Protein AF-A0A632U618-F1 (afdb_monomer_lite)

Foldseek 3Di:
DWDFPDWDADPQAIWTQTPVRDIDGDGPNVVVVVVVVVCPVVVVVVVVVVVVVVVVVVVQPPVNVVVVVD

Organism: NCBI:txid59203

Radius of gyration: 22.04 Å; chains: 1; bounding box: 46×40×44 Å

Structure (mmCIF, N/CA/C/O backbone):
data_AF-A0A632U618-F1
#
_entry.id   AF-A0A632U618-F1
#
loop_
_atom_site.group_PDB
_atom_site.id
_atom_site.type_symbol
_atom_site.label_atom_id
_atom_site.label_alt_id
_atom_site.label_comp_id
_atom_site.label_asym_id
_atom_site.label_entity_id
_atom_site.label_seq_id
_atom_site.pdbx_PDB_ins_code
_atom_site.Cartn_x
_atom_site.Cartn_y
_atom_site.Cartn_z
_atom_site.occupancy
_atom_site.B_iso_or_equiv
_atom_site.auth_seq_id
_atom_site.auth_comp_id
_atom_site.auth_asym_id
_atom_site.auth_atom_id
_atom_site.pdbx_PDB_model_num
ATOM 1 N N . THR A 1 1 ? -16.704 -5.214 5.867 1.00 74.50 1 THR A N 1
ATOM 2 C CA . THR A 1 1 ? -15.266 -5.494 5.707 1.00 74.50 1 THR A CA 1
ATOM 3 C C . THR A 1 1 ? -15.087 -6.168 4.375 1.00 74.50 1 THR A C 1
ATOM 5 O O . THR A 1 1 ? -15.859 -7.069 4.090 1.00 74.50 1 THR A O 1
ATOM 8 N N . CYS A 1 2 ? -14.170 -5.679 3.549 1.00 76.62 2 CYS A N 1
ATOM 9 C CA . CYS A 1 2 ? -13.853 -6.269 2.253 1.00 76.62 2 CYS A CA 1
ATOM 10 C C . CYS A 1 2 ? -12.535 -7.031 2.422 1.00 76.62 2 CYS A C 1
ATOM 12 O O . CYS A 1 2 ? -11.556 -6.424 2.858 1.00 76.62 2 CYS A O 1
ATOM 14 N N . ILE A 1 3 ? -12.546 -8.344 2.192 1.00 89.31 3 ILE A N 1
ATOM 15 C CA . ILE A 1 3 ? -11.390 -9.225 2.390 1.00 89.31 3 ILE A CA 1
ATOM 16 C C . ILE A 1 3 ? -10.989 -9.764 1.020 1.00 89.31 3 ILE A C 1
ATOM 18 O O . ILE A 1 3 ? -11.811 -10.362 0.323 1.00 89.31 3 ILE A O 1
ATOM 22 N N . ALA A 1 4 ? -9.740 -9.506 0.636 1.00 89.94 4 ALA A N 1
ATOM 23 C CA . ALA A 1 4 ? -9.150 -10.082 -0.562 1.00 89.94 4 ALA A CA 1
ATOM 24 C C . ALA A 1 4 ? -8.675 -11.510 -0.262 1.00 89.94 4 ALA A C 1
ATOM 26 O O . ALA A 1 4 ? -8.020 -11.743 0.755 1.00 89.94 4 ALA A O 1
ATOM 27 N N . THR A 1 5 ? -9.021 -12.445 -1.139 1.00 94.12 5 THR A N 1
ATOM 28 C CA . THR A 1 5 ? -8.668 -13.868 -1.053 1.00 94.12 5 THR A CA 1
ATOM 29 C C . THR A 1 5 ? -7.490 -14.229 -1.935 1.00 94.12 5 THR A C 1
ATOM 31 O O . THR A 1 5 ? -6.741 -15.140 -1.592 1.00 94.12 5 THR A O 1
ATOM 34 N N . ASP A 1 6 ? -7.329 -13.520 -3.052 1.00 92.50 6 ASP A N 1
ATOM 35 C CA . ASP A 1 6 ? -6.267 -13.765 -4.018 1.00 92.50 6 ASP A CA 1
ATOM 36 C C . ASP A 1 6 ? -5.857 -12.472 -4.736 1.00 92.50 6 ASP A C 1
ATOM 38 O O . ASP A 1 6 ? -6.586 -11.471 -4.731 1.00 92.50 6 ASP A O 1
ATOM 42 N N . MET A 1 7 ? -4.676 -12.494 -5.344 1.00 90.62 7 MET A N 1
ATOM 43 C CA . MET A 1 7 ? -4.078 -11.362 -6.035 1.00 90.62 7 MET A CA 1
ATOM 44 C C . MET A 1 7 ? -3.327 -11.822 -7.288 1.00 90.62 7 MET A C 1
ATOM 46 O O . MET A 1 7 ? -2.443 -12.670 -7.217 1.00 90.62 7 MET A O 1
ATOM 50 N N . GLU A 1 8 ? -3.621 -11.184 -8.419 1.00 90.06 8 GLU A N 1
ATOM 51 C CA . GLU A 1 8 ? -2.936 -11.390 -9.695 1.00 90.06 8 GLU A CA 1
ATOM 52 C C . GLU A 1 8 ? -2.264 -10.084 -10.140 1.00 90.06 8 GLU A C 1
ATOM 54 O O . GLU A 1 8 ? -2.902 -9.031 -10.208 1.00 90.06 8 GLU A O 1
ATOM 59 N N . GLU A 1 9 ? -0.966 -10.144 -10.433 1.00 86.38 9 GLU A N 1
ATOM 60 C CA . GLU A 1 9 ? -0.190 -9.013 -10.946 1.00 86.38 9 GLU A CA 1
ATOM 61 C C . GLU A 1 9 ? -0.051 -9.106 -12.472 1.00 86.38 9 GLU A C 1
ATOM 63 O O . GLU A 1 9 ? 0.174 -10.181 -13.028 1.00 86.38 9 GLU A O 1
ATOM 68 N N . SER A 1 10 ? -0.187 -7.970 -13.152 1.00 80.62 10 SER A N 1
ATOM 69 C CA . SER A 1 10 ? -0.078 -7.841 -14.607 1.00 80.62 10 SER A CA 1
ATOM 70 C C . SER A 1 10 ? 0.633 -6.538 -14.980 1.00 80.62 10 SER A C 1
ATOM 72 O O . SER A 1 10 ? 0.780 -5.648 -14.142 1.00 80.62 10 SER A O 1
ATOM 74 N N . GLU A 1 11 ? 1.021 -6.386 -16.250 1.00 75.44 11 GLU A N 1
ATOM 75 C CA . GLU A 1 11 ? 1.639 -5.142 -16.745 1.00 75.44 11 GLU A CA 1
ATOM 76 C C . GLU A 1 11 ? 0.751 -3.899 -16.524 1.00 75.44 11 GLU A C 1
ATOM 78 O O . GLU A 1 11 ? 1.269 -2.801 -16.337 1.00 75.44 11 GLU A O 1
ATOM 83 N N . ASP A 1 12 ? -0.574 -4.071 -16.467 1.00 74.94 12 ASP A N 1
ATOM 84 C CA . ASP A 1 12 ? -1.545 -2.986 -16.275 1.00 74.94 12 ASP A CA 1
ATOM 85 C C . ASP A 1 12 ? -1.842 -2.667 -14.790 1.00 74.94 12 ASP A C 1
ATOM 87 O O . ASP A 1 12 ? -2.616 -1.749 -14.491 1.00 74.94 12 ASP A O 1
ATOM 91 N N . GLY A 1 13 ? -1.250 -3.412 -13.845 1.00 85.06 13 GLY A N 1
ATOM 92 C CA . GLY A 1 13 ? -1.439 -3.253 -12.399 1.00 85.06 13 GLY A CA 1
ATOM 93 C C . GLY A 1 13 ? -1.835 -4.545 -11.674 1.00 85.06 13 GLY A C 1
ATOM 94 O O . GLY A 1 13 ? -1.554 -5.649 -12.139 1.00 85.06 13 GLY A O 1
ATOM 95 N N . ILE A 1 14 ? -2.498 -4.409 -10.522 1.00 90.88 14 ILE A N 1
ATOM 96 C CA . ILE A 1 14 ? -2.935 -5.534 -9.680 1.00 90.88 14 ILE A CA 1
ATOM 97 C C . ILE A 1 14 ? -4.435 -5.757 -9.798 1.00 90.88 14 ILE A C 1
ATOM 99 O O . ILE A 1 14 ? -5.225 -4.824 -9.664 1.00 90.88 14 ILE A O 1
ATOM 103 N N . LYS A 1 15 ? -4.841 -7.018 -9.900 1.00 92.06 15 LYS A N 1
ATOM 104 C CA . LYS A 1 15 ? -6.213 -7.462 -9.689 1.00 92.06 15 LYS A CA 1
ATOM 105 C C . LYS A 1 15 ? -6.336 -8.206 -8.358 1.00 92.06 15 LYS A C 1
ATOM 107 O O . LYS A 1 15 ? -5.629 -9.174 -8.115 1.00 92.06 15 LYS A O 1
ATOM 112 N N . LEU A 1 16 ? -7.255 -7.762 -7.508 1.00 92.75 16 LEU A N 1
ATOM 113 C CA . LEU A 1 16 ? -7.612 -8.410 -6.248 1.00 92.75 16 LEU A CA 1
ATOM 114 C C . LEU A 1 16 ? -8.916 -9.180 -6.427 1.00 92.75 16 LEU A C 1
ATOM 116 O O . LEU A 1 16 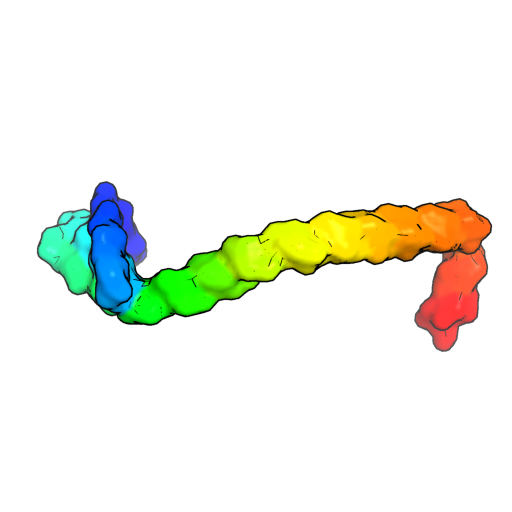? -9.898 -8.611 -6.909 1.00 92.75 16 LEU A O 1
ATOM 120 N N . MET A 1 17 ? -8.935 -10.438 -6.003 1.00 94.31 17 MET A N 1
ATOM 121 C CA . MET A 1 17 ? -10.143 -11.252 -5.901 1.00 94.31 17 MET A CA 1
ATOM 122 C C . MET A 1 17 ? -10.679 -11.168 -4.475 1.00 94.31 17 MET A C 1
ATOM 124 O O . MET A 1 17 ? -9.913 -11.242 -3.515 1.00 94.31 17 MET A O 1
ATOM 128 N N . LEU A 1 18 ? -11.985 -10.974 -4.331 1.00 94.06 18 LEU A N 1
ATOM 129 C CA . LEU A 1 18 ? -12.652 -10.836 -3.041 1.00 94.06 18 LEU A CA 1
ATOM 130 C C . LEU A 1 18 ? -13.351 -12.137 -2.645 1.00 94.06 18 LEU A C 1
ATOM 132 O O . LEU A 1 18 ? -13.735 -12.931 -3.499 1.00 94.06 18 LEU A O 1
ATOM 136 N N . GLU A 1 19 ? -13.609 -12.315 -1.346 1.00 92.62 19 GLU A N 1
ATOM 137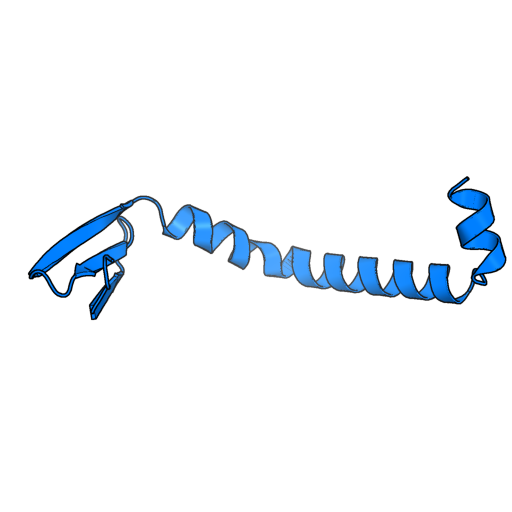 C CA . GLU A 1 19 ? -14.469 -13.409 -0.853 1.00 92.62 19 GLU A CA 1
ATOM 138 C C . GLU A 1 19 ? -15.884 -13.377 -1.457 1.00 92.62 19 GLU A C 1
ATOM 140 O O . GLU A 1 19 ? -16.574 -14.392 -1.461 1.00 92.62 19 GLU A O 1
ATOM 145 N N . SER A 1 20 ? -16.328 -12.218 -1.957 1.00 90.50 20 SER A N 1
ATOM 146 C CA . SER A 1 20 ? -17.624 -12.039 -2.618 1.00 90.50 20 SER A CA 1
ATOM 147 C C . SER A 1 20 ? -17.661 -12.521 -4.075 1.00 90.50 20 SER A C 1
ATOM 149 O O . SER A 1 20 ? -18.657 -12.275 -4.748 1.00 90.50 20 SER A O 1
ATOM 151 N N . ASP A 1 21 ? -16.593 -13.151 -4.575 1.00 86.81 21 ASP A N 1
ATOM 152 C CA . ASP A 1 21 ? -16.355 -13.457 -5.998 1.00 86.81 21 ASP A CA 1
ATOM 153 C C . ASP A 1 21 ? -16.270 -12.212 -6.907 1.00 86.81 21 ASP A C 1
ATOM 155 O O . ASP A 1 21 ? -16.193 -12.310 -8.134 1.00 86.81 21 ASP A O 1
ATOM 159 N N . GLU A 1 22 ? -16.246 -11.015 -6.318 1.00 92.06 22 GLU A N 1
ATOM 160 C CA . GLU A 1 22 ? -15.991 -9.765 -7.026 1.00 92.06 22 GLU A CA 1
ATOM 161 C C . GLU A 1 22 ? -14.485 -9.533 -7.194 1.00 92.06 22 GLU A C 1
ATOM 163 O O . GLU A 1 22 ? -13.656 -10.087 -6.469 1.00 92.06 22 GLU A O 1
ATOM 168 N N . SER A 1 23 ? -14.118 -8.668 -8.142 1.00 91.19 23 SER A N 1
ATOM 169 C CA . SER A 1 23 ? -12.721 -8.297 -8.360 1.00 91.19 23 SER A CA 1
ATOM 170 C C . SER A 1 23 ? -12.526 -6.790 -8.434 1.00 91.19 23 SER A C 1
ATOM 172 O O . SER A 1 23 ? -13.310 -6.095 -9.084 1.00 91.19 23 SER A O 1
ATOM 174 N N . ILE A 1 24 ? -11.439 -6.302 -7.840 1.00 91.19 24 ILE A N 1
ATOM 175 C CA . ILE A 1 24 ? -11.011 -4.901 -7.899 1.00 91.19 24 ILE A CA 1
ATOM 176 C C . ILE A 1 24 ? -9.690 -4.829 -8.665 1.00 91.19 24 ILE A C 1
ATOM 178 O O . ILE A 1 24 ? -8.739 -5.516 -8.306 1.00 91.19 24 ILE A O 1
ATOM 182 N N . CYS A 1 25 ? -9.608 -3.970 -9.683 1.00 89.25 25 CYS A N 1
ATOM 183 C CA . CYS A 1 25 ? -8.355 -3.702 -10.392 1.00 89.25 25 CYS A CA 1
ATOM 184 C C . CYS A 1 25 ? -7.753 -2.364 -9.950 1.00 89.25 25 CYS A C 1
ATOM 186 O O . CYS A 1 25 ? -8.373 -1.311 -10.107 1.00 89.25 25 CYS A O 1
ATOM 188 N N . ILE A 1 26 ? -6.527 -2.416 -9.441 1.00 87.50 26 ILE A N 1
ATOM 189 C CA . ILE A 1 26 ? -5.685 -1.275 -9.094 1.00 87.50 26 ILE A CA 1
ATOM 190 C C . ILE A 1 26 ? -4.702 -1.064 -10.244 1.00 87.50 26 ILE A C 1
ATOM 192 O O . ILE A 1 26 ? -3.775 -1.850 -10.432 1.00 87.50 26 ILE A O 1
ATOM 196 N N . LYS A 1 27 ? -4.915 -0.001 -11.018 1.00 87.00 27 LYS A N 1
ATOM 197 C CA . LYS A 1 27 ? -4.022 0.388 -12.116 1.00 87.00 27 LYS A CA 1
ATOM 198 C C . LYS A 1 27 ? -2.779 1.101 -11.600 1.00 87.00 27 LYS A C 1
ATOM 200 O O . LYS A 1 27 ? -2.785 1.614 -10.482 1.00 87.00 27 LYS A O 1
ATOM 205 N N . ASP A 1 28 ? -1.737 1.129 -12.428 1.00 76.44 28 ASP A N 1
ATOM 206 C CA . ASP A 1 28 ? -0.486 1.858 -12.173 1.00 76.44 28 ASP A CA 1
ATOM 207 C C . ASP A 1 28 ? 0.216 1.448 -10.867 1.00 76.44 28 ASP A C 1
ATOM 209 O O . ASP A 1 28 ? 1.040 2.183 -10.328 1.00 76.44 28 ASP A O 1
ATOM 213 N N . TYR A 1 29 ? -0.073 0.251 -10.349 1.00 72.25 29 TYR A N 1
ATOM 214 C CA . TYR A 1 29 ? 0.554 -0.249 -9.127 1.00 72.25 29 TYR A CA 1
ATOM 215 C C . TYR A 1 29 ? 2.084 -0.301 -9.250 1.00 72.25 29 TYR A C 1
ATOM 217 O O . TYR A 1 29 ? 2.795 0.092 -8.325 1.00 72.25 29 TYR A O 1
ATOM 225 N N . GLY A 1 30 ? 2.587 -0.674 -10.432 1.00 65.12 30 GLY A N 1
ATOM 226 C CA . GLY A 1 30 ? 4.015 -0.663 -10.739 1.00 65.12 30 GLY A CA 1
ATOM 227 C C . GLY A 1 30 ? 4.671 0.709 -10.552 1.00 65.12 30 GLY A C 1
ATOM 228 O O . GLY A 1 30 ? 5.811 0.766 -10.118 1.00 65.12 30 GLY A O 1
ATOM 229 N N . TY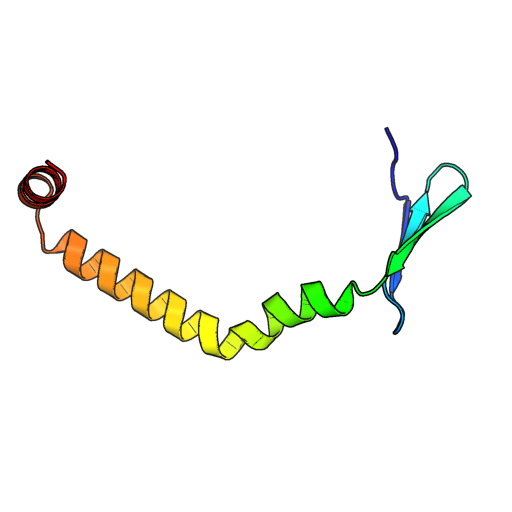R A 1 31 ? 3.964 1.825 -10.770 1.00 64.88 31 TYR A N 1
ATOM 230 C CA . TYR A 1 31 ? 4.505 3.170 -10.519 1.00 64.88 31 TYR A CA 1
ATOM 231 C C . TYR A 1 31 ? 4.796 3.407 -9.028 1.00 64.88 31 TYR A C 1
ATOM 233 O O . TYR A 1 31 ? 5.812 4.005 -8.674 1.00 64.88 31 TYR A O 1
ATOM 241 N N . TYR A 1 32 ? 3.935 2.897 -8.145 1.00 61.59 32 TYR A N 1
ATOM 242 C CA . TYR A 1 32 ? 4.138 2.987 -6.699 1.00 61.59 32 TYR A CA 1
ATOM 243 C C . TYR A 1 32 ? 5.248 2.047 -6.220 1.00 61.59 32 TYR A C 1
ATOM 245 O O . TYR A 1 32 ? 6.056 2.447 -5.385 1.00 61.59 32 TYR A O 1
ATOM 253 N N . VAL A 1 33 ? 5.344 0.843 -6.793 1.00 58.91 33 VAL A N 1
ATOM 254 C CA . VAL A 1 33 ? 6.414 -0.117 -6.473 1.00 58.91 33 VAL A CA 1
ATOM 255 C C . VAL A 1 33 ? 7.776 0.373 -6.958 1.00 58.91 33 VAL A C 1
ATOM 257 O O . VAL A 1 33 ? 8.741 0.341 -6.204 1.00 58.91 33 VAL A O 1
ATOM 260 N N . LEU A 1 34 ? 7.871 0.890 -8.186 1.00 53.94 34 LEU A N 1
ATOM 261 C CA . LEU A 1 34 ? 9.129 1.391 -8.750 1.00 53.94 34 LEU A CA 1
ATOM 262 C C . LEU A 1 34 ? 9.691 2.584 -7.964 1.00 53.94 34 LEU A C 1
ATOM 264 O O . LEU A 1 34 ? 10.905 2.762 -7.935 1.00 53.94 34 LEU A O 1
ATOM 268 N N . SER A 1 35 ? 8.849 3.338 -7.246 1.00 54.34 35 SER A N 1
ATOM 269 C CA . SER A 1 35 ? 9.324 4.372 -6.316 1.00 54.34 35 SER A CA 1
ATOM 270 C C . SER A 1 35 ? 10.121 3.808 -5.129 1.00 54.34 35 SER A C 1
ATOM 272 O O . SER A 1 35 ? 11.023 4.478 -4.632 1.00 54.34 35 SER A O 1
ATOM 274 N N . GLU A 1 36 ? 9.849 2.570 -4.702 1.00 51.59 36 GLU A N 1
ATOM 275 C CA . GLU A 1 36 ? 10.617 1.891 -3.651 1.00 51.59 36 GLU A CA 1
ATOM 276 C C . GLU A 1 36 ? 11.871 1.184 -4.191 1.00 51.59 36 GLU A C 1
ATOM 278 O O . GLU A 1 36 ? 12.842 1.036 -3.451 1.00 51.59 36 GLU A O 1
ATOM 283 N N . VAL A 1 37 ? 11.881 0.768 -5.464 1.00 52.09 37 VAL A N 1
ATOM 284 C CA . VAL A 1 37 ? 12.976 -0.029 -6.055 1.00 52.09 37 VAL A CA 1
ATOM 285 C C . VAL A 1 37 ? 14.076 0.847 -6.676 1.00 52.09 37 VAL A C 1
ATOM 287 O O . VAL A 1 37 ? 15.256 0.543 -6.517 1.00 52.09 37 VAL A O 1
ATOM 290 N N . ASP A 1 38 ? 13.741 2.002 -7.268 1.00 53.22 38 ASP A N 1
ATOM 291 C CA . ASP A 1 38 ? 14.748 2.998 -7.695 1.00 53.22 38 ASP A CA 1
ATOM 292 C C . ASP A 1 38 ? 15.467 3.670 -6.503 1.00 53.22 38 ASP A C 1
ATOM 294 O O . ASP A 1 38 ? 16.454 4.392 -6.670 1.00 53.22 38 ASP A O 1
ATOM 298 N N . CYS A 1 39 ? 15.016 3.394 -5.276 1.00 54.53 39 CYS A N 1
ATOM 299 C CA . CYS A 1 39 ? 15.654 3.845 -4.049 1.00 54.53 39 CYS A CA 1
ATOM 300 C C . CYS A 1 39 ? 16.849 2.989 -3.611 1.00 54.53 39 CYS A C 1
ATOM 302 O O . CYS A 1 39 ? 17.435 3.325 -2.593 1.00 54.53 39 CYS A O 1
ATOM 304 N N . ASP A 1 40 ? 17.277 1.922 -4.290 1.00 56.16 40 ASP A N 1
ATOM 305 C CA . ASP A 1 40 ? 18.429 1.145 -3.785 1.00 56.16 40 ASP A CA 1
ATOM 306 C C . ASP A 1 40 ? 19.735 1.973 -3.737 1.00 56.16 40 ASP A C 1
ATOM 308 O O . ASP A 1 40 ? 20.505 1.870 -2.776 1.00 56.16 40 ASP A O 1
ATOM 312 N N . LEU A 1 41 ? 19.938 2.894 -4.691 1.00 55.88 41 LEU A N 1
ATOM 313 C CA . LEU A 1 41 ? 21.033 3.882 -4.661 1.00 55.88 41 LEU A CA 1
ATOM 314 C C . LEU A 1 41 ? 20.794 5.006 -3.625 1.00 55.88 41 LEU A C 1
ATOM 316 O O . LEU A 1 41 ? 21.740 5.637 -3.143 1.00 55.88 41 LEU A O 1
ATOM 320 N N . ASP A 1 42 ? 19.533 5.253 -3.268 1.00 65.12 42 ASP A N 1
ATOM 321 C CA . ASP A 1 42 ? 19.114 6.241 -2.267 1.00 65.12 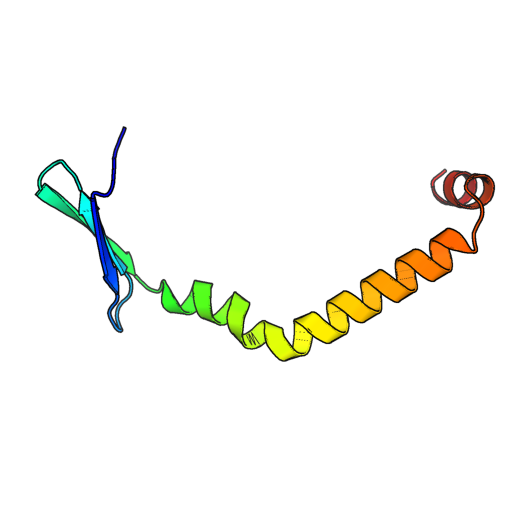42 ASP A CA 1
ATOM 322 C C . ASP A 1 42 ? 19.159 5.669 -0.837 1.00 65.12 42 ASP A C 1
ATOM 324 O O . ASP A 1 42 ? 19.477 6.368 0.120 1.00 65.12 42 ASP A O 1
ATOM 328 N N . ARG A 1 43 ? 18.963 4.358 -0.673 1.00 71.06 43 ARG A N 1
ATOM 329 C CA . ARG A 1 43 ? 18.885 3.650 0.606 1.00 71.06 43 ARG A CA 1
ATOM 330 C C . ARG A 1 43 ? 20.225 3.647 1.320 1.00 71.06 43 ARG A C 1
ATOM 332 O O . ARG A 1 43 ? 20.272 3.942 2.513 1.00 71.06 43 ARG A O 1
ATOM 339 N N . GLU A 1 44 ? 21.327 3.352 0.631 1.00 77.44 44 GLU A N 1
ATOM 340 C CA . GLU A 1 44 ? 22.658 3.442 1.249 1.00 77.44 44 GLU A CA 1
ATOM 341 C C . GLU A 1 44 ? 23.009 4.880 1.647 1.00 77.44 44 GLU A C 1
ATOM 343 O O . GLU A 1 44 ? 23.559 5.111 2.729 1.00 77.44 44 GLU A O 1
ATOM 348 N N . GLN A 1 45 ? 22.657 5.862 0.812 1.00 72.25 45 GLN A N 1
ATOM 349 C CA . GLN A 1 45 ? 22.875 7.279 1.112 1.00 72.25 45 GLN A CA 1
ATOM 350 C C . GLN A 1 45 ? 22.038 7.742 2.308 1.00 72.25 45 GLN A C 1
ATOM 352 O O . GLN A 1 45 ? 22.543 8.437 3.197 1.00 72.25 45 GLN A O 1
ATOM 357 N N . MET A 1 46 ? 20.790 7.296 2.383 1.00 78.31 46 MET A N 1
ATOM 358 C CA . MET A 1 46 ? 19.872 7.542 3.484 1.00 78.31 46 MET A CA 1
ATOM 359 C C . MET A 1 46 ? 20.395 6.917 4.785 1.00 78.31 46 MET A C 1
ATOM 361 O O . MET A 1 46 ? 20.525 7.608 5.798 1.00 78.31 46 MET A O 1
ATOM 365 N N . ILE A 1 47 ? 20.790 5.639 4.760 1.00 79.38 47 ILE A N 1
ATOM 366 C CA . ILE A 1 47 ? 21.374 4.935 5.913 1.00 79.38 47 ILE A CA 1
ATOM 367 C C . ILE A 1 47 ? 22.640 5.651 6.404 1.00 79.38 47 ILE A C 1
ATOM 369 O O . ILE A 1 47 ? 22.811 5.858 7.611 1.00 79.38 47 ILE A O 1
ATOM 373 N N . ASN A 1 48 ? 23.522 6.065 5.491 1.00 82.19 48 ASN A N 1
ATOM 374 C CA . ASN A 1 48 ? 24.742 6.790 5.843 1.00 82.19 48 ASN A CA 1
ATOM 375 C C . ASN A 1 48 ? 24.444 8.173 6.439 1.00 82.19 48 ASN A C 1
ATOM 377 O O . ASN A 1 48 ? 25.091 8.571 7.414 1.00 82.19 48 ASN A O 1
ATOM 381 N N . SER A 1 49 ? 23.429 8.868 5.925 1.00 79.88 49 SER A N 1
ATOM 382 C CA . SER A 1 49 ? 22.969 10.153 6.459 1.00 79.88 49 SER A CA 1
ATOM 383 C C . SER A 1 49 ? 22.432 10.014 7.886 1.00 79.88 49 SER A C 1
ATOM 385 O O . SER A 1 49 ? 22.853 10.757 8.776 1.00 79.88 49 SER A O 1
ATOM 387 N N . TYR A 1 50 ? 21.595 9.006 8.155 1.00 79.94 50 TYR A N 1
ATOM 388 C CA . TYR A 1 50 ? 21.090 8.732 9.505 1.00 79.94 50 TYR A CA 1
ATOM 389 C C . TYR A 1 50 ? 22.196 8.321 10.481 1.00 79.94 50 TYR A C 1
ATOM 391 O O . TYR A 1 50 ? 22.222 8.793 11.620 1.00 79.94 50 TYR A O 1
ATOM 399 N N . ARG A 1 51 ? 23.155 7.493 10.048 1.00 81.06 51 ARG A N 1
ATOM 400 C CA . ARG A 1 51 ? 24.302 7.094 10.882 1.00 81.06 51 ARG A CA 1
ATOM 401 C C . ARG A 1 51 ? 25.163 8.299 11.270 1.00 81.06 51 ARG A C 1
ATOM 403 O O . ARG A 1 51 ? 25.610 8.392 12.417 1.00 81.06 51 ARG A O 1
ATOM 410 N N . ARG A 1 52 ? 25.376 9.233 10.338 1.00 85.88 52 ARG A N 1
ATOM 411 C CA . ARG A 1 52 ? 26.109 10.478 10.591 1.00 85.88 52 ARG A CA 1
ATOM 412 C C . ARG A 1 52 ? 25.357 11.383 11.562 1.00 85.88 52 ARG A C 1
ATOM 414 O O . ARG A 1 52 ? 25.946 11.788 12.560 1.00 85.88 52 ARG A O 1
ATOM 421 N N . LEU A 1 53 ? 24.066 11.620 11.323 1.00 83.00 53 LEU A N 1
ATOM 422 C CA . LEU A 1 53 ? 23.204 12.400 12.213 1.00 83.00 53 LEU A CA 1
ATOM 423 C C . LEU A 1 53 ? 23.251 11.851 13.646 1.00 83.00 53 LEU A C 1
ATOM 425 O O . LEU A 1 53 ? 23.483 12.594 14.594 1.00 83.00 53 LEU A O 1
ATOM 429 N N . PHE A 1 54 ? 23.095 10.536 13.806 1.00 79.12 54 PHE A N 1
ATOM 430 C CA . PHE A 1 54 ? 23.116 9.896 15.119 1.00 79.12 54 PHE A CA 1
ATOM 431 C C . PHE A 1 54 ? 24.477 10.027 15.815 1.00 79.12 54 PHE A C 1
ATOM 433 O O . PHE A 1 54 ? 24.538 10.227 17.026 1.00 79.12 54 PHE A O 1
ATOM 440 N N . SER A 1 55 ? 25.573 9.954 15.058 1.00 80.25 55 SER A N 1
ATOM 441 C CA . SER A 1 55 ? 26.933 10.121 15.586 1.00 80.25 55 SER A CA 1
ATOM 442 C C . SER A 1 55 ? 27.201 11.562 16.028 1.00 80.25 55 SER A C 1
ATOM 444 O O . SER A 1 55 ? 27.783 11.792 17.088 1.00 80.25 55 SER A O 1
ATOM 446 N N . GLU A 1 56 ? 26.743 12.540 15.245 1.00 80.94 56 GLU A N 1
ATOM 447 C CA . GLU A 1 56 ? 26.833 13.961 15.587 1.00 80.94 56 GLU A CA 1
ATOM 448 C C . GLU A 1 56 ? 25.982 14.282 16.824 1.00 80.94 56 GLU A C 1
ATOM 450 O O . GLU A 1 56 ? 26.487 14.897 17.763 1.00 80.94 56 GLU A O 1
ATOM 455 N N . LEU A 1 57 ? 24.746 13.778 16.889 1.00 78.50 57 LEU A N 1
ATOM 456 C CA . LEU A 1 57 ? 23.868 13.912 18.055 1.00 78.50 57 LEU A CA 1
ATOM 457 C C . LEU A 1 57 ? 24.414 13.195 19.290 1.00 78.50 57 LEU A C 1
ATOM 459 O O . LEU A 1 57 ? 24.303 13.716 20.388 1.00 78.50 57 LEU A O 1
ATOM 463 N N . SER A 1 58 ? 25.049 12.034 19.140 1.00 74.88 58 SER A N 1
ATOM 464 C CA . SER A 1 58 ? 25.678 11.332 20.268 1.00 74.88 58 SER A CA 1
ATOM 465 C C . SER A 1 58 ? 26.886 12.092 20.817 1.00 74.88 58 SER A C 1
ATOM 467 O O . SER A 1 58 ? 27.195 12.001 22.004 1.00 74.88 58 SER A O 1
ATOM 469 N N . ARG A 1 59 ? 27.571 12.866 19.964 1.00 70.06 59 ARG A N 1
ATOM 470 C CA . ARG A 1 59 ? 28.680 13.740 20.366 1.00 70.06 59 ARG A CA 1
ATOM 471 C C . ARG A 1 59 ? 28.190 15.017 21.053 1.00 70.06 59 ARG A C 1
ATOM 473 O O . ARG A 1 59 ? 28.912 15.590 21.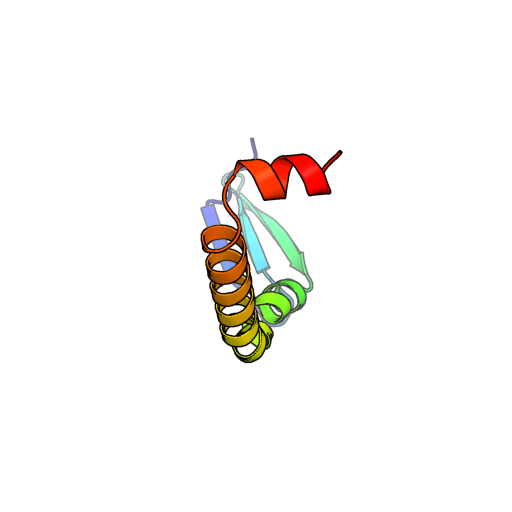867 1.00 70.06 59 ARG A O 1
ATOM 480 N N . ILE A 1 60 ? 26.977 15.460 20.736 1.00 69.94 60 ILE A N 1
ATOM 481 C CA . ILE A 1 60 ? 26.333 16.630 21.326 1.00 69.94 60 ILE A CA 1
ATOM 482 C C . ILE A 1 60 ? 25.490 16.147 22.514 1.00 69.94 60 ILE A C 1
ATOM 484 O O . ILE A 1 60 ? 24.383 15.648 22.356 1.00 69.94 60 ILE A O 1
ATOM 488 N N . GLY A 1 61 ? 26.016 16.270 23.735 1.00 66.94 61 GLY A N 1
ATOM 489 C CA . GLY A 1 61 ? 25.298 15.835 24.938 1.00 66.94 61 GLY A CA 1
ATOM 490 C C . GLY A 1 61 ? 23.869 16.402 25.016 1.00 66.94 61 GLY A C 1
ATOM 491 O O . GLY A 1 61 ? 23.602 17.514 24.561 1.00 66.94 61 GLY A O 1
ATOM 492 N N . LYS A 1 62 ? 22.951 15.649 25.638 1.00 60.75 62 LYS A N 1
ATOM 493 C CA . LYS A 1 62 ? 21.502 15.942 25.748 1.00 60.75 62 LYS A CA 1
ATOM 494 C C . LYS A 1 62 ? 21.168 17.397 26.130 1.00 60.75 62 LYS A C 1
ATOM 496 O O . LYS A 1 62 ? 20.158 17.938 25.694 1.00 60.75 62 LYS A O 1
ATOM 501 N N . VAL A 1 63 ? 22.031 18.036 26.921 1.00 59.84 63 VAL A N 1
ATOM 502 C CA . VAL A 1 63 ? 21.900 19.436 27.362 1.00 59.84 63 VAL A CA 1
ATOM 503 C C . VAL A 1 63 ? 22.038 20.429 26.200 1.00 59.84 63 VAL A C 1
ATOM 505 O O . VAL A 1 63 ? 21.298 21.404 26.135 1.00 59.84 63 VAL A O 1
ATOM 508 N N . THR A 1 64 ? 22.936 20.170 25.252 1.00 61.62 64 THR A N 1
ATOM 509 C CA . THR A 1 64 ? 23.178 21.047 24.101 1.00 61.62 64 THR A CA 1
ATOM 510 C C . THR A 1 64 ? 22.091 20.894 23.035 1.00 61.62 64 THR A C 1
ATOM 512 O O . THR A 1 64 ? 21.681 21.893 22.455 1.00 61.62 64 THR A O 1
ATOM 515 N N . VAL A 1 65 ? 21.549 19.684 22.834 1.00 61.38 65 VAL A N 1
ATOM 516 C CA . VAL A 1 65 ? 20.395 19.455 21.937 1.00 61.38 65 VAL A CA 1
ATOM 517 C C . VAL A 1 65 ? 19.161 20.222 22.421 1.00 61.38 65 VAL A C 1
ATOM 519 O O . VAL A 1 65 ? 18.525 20.921 21.638 1.00 61.38 65 VAL A O 1
ATOM 522 N N . ASN A 1 66 ? 18.861 20.165 23.721 1.00 62.03 66 ASN A N 1
ATOM 523 C CA . ASN A 1 66 ? 17.721 20.887 24.295 1.00 62.03 66 ASN A CA 1
ATOM 524 C C . ASN A 1 66 ? 17.879 22.414 24.199 1.00 62.03 66 ASN A C 1
ATOM 526 O O . ASN A 1 66 ? 16.886 23.120 24.052 1.00 62.03 66 ASN A O 1
ATOM 530 N N . SER A 1 67 ? 19.118 22.914 24.253 1.00 61.66 67 SER A N 1
ATOM 531 C CA . SER A 1 67 ? 19.423 24.343 24.119 1.00 61.66 67 SER A CA 1
ATOM 532 C C . SER A 1 67 ? 19.359 24.863 22.679 1.00 61.66 67 SER A C 1
ATOM 534 O O . SER A 1 67 ? 19.241 26.068 22.505 1.00 61.66 67 SER A O 1
ATOM 536 N N . LEU A 1 68 ? 19.480 23.994 21.668 1.00 57.44 68 LEU A N 1
ATOM 537 C CA . LEU A 1 68 ? 19.327 24.341 20.246 1.00 57.44 68 LEU A CA 1
ATOM 538 C C . LEU A 1 68 ? 17.871 24.235 19.764 1.00 57.44 68 LEU A C 1
ATOM 540 O O . LEU A 1 68 ? 17.529 24.806 18.736 1.00 57.44 68 LEU A O 1
ATOM 544 N N . MET A 1 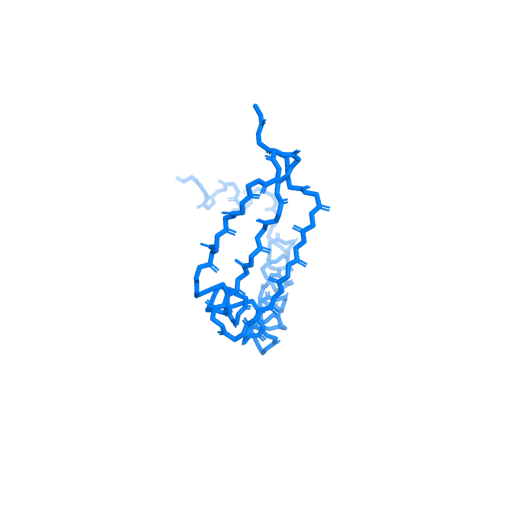69 ? 17.043 23.465 20.477 1.00 64.75 69 MET A N 1
ATOM 545 C CA . MET A 1 69 ? 15.616 23.259 20.185 1.00 64.75 69 MET A CA 1
ATOM 546 C C . MET A 1 69 ? 14.695 24.235 20.941 1.00 64.75 69 MET A C 1
ATOM 548 O O . MET A 1 69 ? 13.476 24.118 20.829 1.00 64.75 69 MET A O 1
ATOM 552 N N . SER A 1 70 ? 15.266 25.154 21.730 1.00 50.78 70 SER A N 1
ATOM 553 C CA . SER A 1 70 ? 14.569 26.299 22.341 1.00 50.78 70 SER A CA 1
ATOM 554 C C . SER A 1 70 ? 14.794 27.549 21.503 1.00 50.78 70 SER A C 1
ATOM 556 O O . SER A 1 70 ? 13.842 28.349 21.398 1.00 50.78 70 SER A O 1
#

Secondary structure (DSSP, 8-state):
---EEEEEEETTEEEEEETTS-EEEEETHHHHHHHHHTTHHHHHHHHHHHHHHHHHHHHS-HHHHHHH--

Sequence (70 aa):
TCIATDMEESEDGIKLMLESDESICIKDYGYYVLSEVDCDLDREQMINSYRRLFSELSRIGKVTVNSLMS

pLDDT: mean 75.42, std 13.34, range [50.78, 94.31]